Protein AF-A0ABD5RGD8-F1 (afdb_monomer_lite)

Foldseek 3Di:
DPPPDDLDDDDFDFDADPNDTDTDDDVVCVVVVSDDPPDDDQDDDDDDPDPDPDPDDDDDDDDDDDDDDDDDDDDDDDDDDDDDDDDDDDDDDPPPDPPDPCVQPPPDDAFDKDWFAQQDADPVRWGWTADDSGQIETEPPDDHGDTATWGWHADDRRYTYIYGDDD

Sequence (167 aa):
MQSSTPLCLFTGRVEKQNGEYVLTIPDQEIELGTLQRGDTYRIGVHPSESVPPATGDRQHEPTARRVEETDEDRQPSKPAQRGDTPQTGANAGRSHSPTESHSDQPPVTEGETLEVEIESMGEKGDGLARVGPGYVVFVSDTDVGQQPLVRITAVRENVAFAEVVHE

Radius of gyration: 27.85 Å; chains: 1; bounding box: 66×66×46 Å

Structure (mmCIF, N/CA/C/O backbone):
data_AF-A0ABD5RGD8-F1
#
_entry.id   AF-A0ABD5RGD8-F1
#
loop_
_atom_site.group_PDB
_atom_site.id
_atom_site.type_symbol
_atom_site.label_atom_id
_atom_site.label_alt_id
_atom_site.label_comp_id
_atom_site.label_asym_id
_atom_site.label_entity_id
_atom_site.label_seq_id
_atom_site.pdbx_PDB_ins_code
_atom_site.Cartn_x
_atom_site.Cartn_y
_atom_site.Cartn_z
_atom_site.occupancy
_atom_site.B_iso_or_equiv
_atom_site.auth_seq_id
_atom_site.auth_comp_id
_atom_site.auth_asym_id
_atom_site.auth_atom_id
_atom_site.pdbx_PDB_model_num
ATOM 1 N N . MET A 1 1 ? 20.139 -15.547 24.153 1.00 41.75 1 MET A N 1
ATOM 2 C CA . MET A 1 1 ? 20.795 -14.532 23.304 1.00 41.75 1 MET A CA 1
ATOM 3 C C . MET A 1 1 ? 20.152 -14.635 21.931 1.00 41.75 1 MET A C 1
ATOM 5 O O . MET A 1 1 ? 20.471 -15.559 21.202 1.00 41.75 1 MET A O 1
ATOM 9 N N . GLN A 1 2 ? 19.145 -13.807 21.648 1.00 43.00 2 GLN A N 1
ATOM 10 C CA . GLN A 1 2 ? 18.444 -13.810 20.360 1.00 43.00 2 GLN A CA 1
ATOM 11 C C . GLN A 1 2 ? 19.274 -12.967 19.392 1.00 43.00 2 GLN A C 1
ATOM 13 O O . GLN A 1 2 ? 19.180 -11.743 19.381 1.00 43.00 2 GLN A O 1
ATOM 18 N N . SER A 1 3 ? 20.166 -13.615 18.648 1.00 42.41 3 SER A N 1
ATOM 19 C CA . SER A 1 3 ? 20.842 -12.996 17.514 1.00 42.41 3 SER A CA 1
ATOM 20 C C . SER A 1 3 ? 19.823 -12.861 16.388 1.00 42.41 3 SER A C 1
ATOM 22 O O . SER A 1 3 ? 19.673 -13.776 15.580 1.00 42.41 3 SER A O 1
ATOM 24 N N . SER A 1 4 ? 19.088 -11.746 16.379 1.00 47.84 4 SER A N 1
ATOM 25 C CA . SER A 1 4 ? 18.296 -11.319 15.224 1.00 47.84 4 SER A CA 1
ATOM 26 C C . SER A 1 4 ? 19.269 -11.167 14.056 1.00 47.84 4 SER A C 1
ATOM 28 O O . SER A 1 4 ? 20.064 -10.229 14.004 1.00 47.84 4 SER A O 1
ATOM 30 N N . THR A 1 5 ? 19.341 -12.208 13.234 1.00 50.41 5 THR A N 1
ATOM 31 C CA . THR A 1 5 ? 20.299 -12.345 12.136 1.00 50.41 5 THR A CA 1
ATOM 32 C C . THR A 1 5 ? 19.688 -11.600 10.951 1.00 50.41 5 THR A C 1
ATOM 34 O O . THR A 1 5 ? 18.485 -11.747 10.735 1.00 50.41 5 THR A O 1
ATOM 37 N N . PRO A 1 6 ? 20.436 -10.736 10.247 1.00 46.88 6 PRO A N 1
ATOM 38 C CA . PRO A 1 6 ? 19.846 -9.823 9.278 1.00 46.88 6 PRO A CA 1
ATOM 39 C C . PRO A 1 6 ? 19.107 -10.601 8.185 1.00 46.88 6 PRO A C 1
ATOM 41 O O . PRO A 1 6 ? 19.684 -11.436 7.495 1.00 46.88 6 PRO A O 1
ATOM 44 N N . LEU A 1 7 ? 17.817 -10.302 8.053 1.00 61.19 7 LEU A N 1
ATOM 45 C CA . LEU A 1 7 ? 17.000 -10.620 6.892 1.00 61.19 7 LEU A CA 1
ATOM 46 C C . LEU A 1 7 ? 17.594 -9.817 5.723 1.00 61.19 7 LEU A C 1
ATOM 48 O O . LEU A 1 7 ? 17.387 -8.612 5.686 1.00 61.19 7 LEU A O 1
ATOM 52 N N . CYS A 1 8 ? 18.416 -10.442 4.875 1.00 61.12 8 CYS A N 1
ATOM 53 C CA . CYS A 1 8 ? 18.923 -9.942 3.585 1.00 61.12 8 CYS A CA 1
ATOM 54 C C . CYS A 1 8 ? 18.936 -8.408 3.447 1.00 61.12 8 CYS A C 1
ATOM 56 O O . CYS A 1 8 ? 18.004 -7.820 2.892 1.00 61.12 8 CYS A O 1
ATOM 58 N N . LEU A 1 9 ? 19.983 -7.746 3.940 1.00 72.38 9 LEU A N 1
ATOM 59 C CA . LEU A 1 9 ? 20.136 -6.300 3.784 1.00 72.38 9 LEU A CA 1
ATOM 60 C C . LEU A 1 9 ? 21.342 -6.011 2.896 1.00 72.38 9 LEU A C 1
ATOM 62 O O . LEU A 1 9 ? 22.481 -6.098 3.349 1.00 72.38 9 LEU A O 1
ATOM 66 N N . PHE A 1 10 ? 21.082 -5.601 1.656 1.00 78.06 10 PHE A N 1
ATOM 67 C CA . PHE A 1 10 ? 22.112 -5.110 0.747 1.00 78.06 10 PHE A CA 1
ATOM 68 C C . PHE A 1 10 ? 21.720 -3.740 0.180 1.00 78.06 10 PHE A C 1
ATOM 70 O O . PHE A 1 10 ? 20.542 -3.428 0.003 1.00 78.06 10 PHE A O 1
ATOM 77 N N . THR A 1 11 ? 22.727 -2.923 -0.125 1.00 78.88 11 THR A N 1
ATOM 78 C CA . THR A 1 11 ? 22.552 -1.629 -0.794 1.00 78.88 11 THR A CA 1
ATOM 79 C C . THR A 1 11 ? 23.047 -1.756 -2.226 1.00 78.88 11 THR A C 1
ATOM 81 O O . THR A 1 11 ? 24.210 -2.087 -2.452 1.00 78.88 11 THR A O 1
ATOM 84 N N . GLY A 1 12 ? 22.179 -1.472 -3.194 1.00 83.88 12 GLY A N 1
ATOM 85 C CA . GLY A 1 12 ? 22.500 -1.513 -4.618 1.00 83.88 12 GLY A CA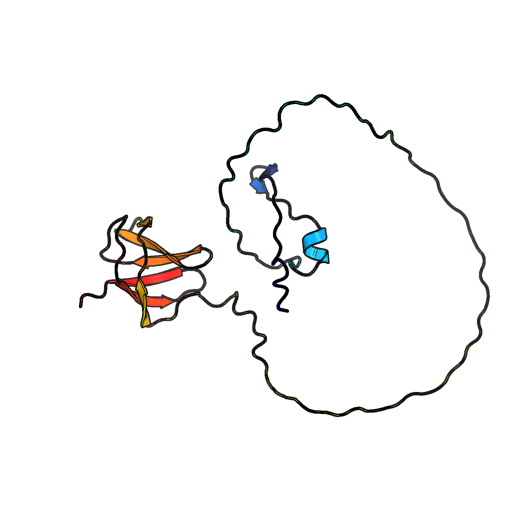 1
ATOM 86 C C . GLY A 1 12 ? 22.071 -0.239 -5.334 1.00 83.88 12 GLY A C 1
ATOM 87 O O . GLY A 1 12 ? 21.186 0.486 -4.879 1.00 83.88 12 GLY A O 1
ATOM 88 N N . ARG A 1 13 ? 22.705 0.041 -6.473 1.00 82.12 13 ARG A N 1
ATOM 89 C CA . ARG A 1 13 ? 22.272 1.110 -7.374 1.00 82.12 13 ARG A CA 1
ATOM 90 C C . ARG A 1 13 ? 21.259 0.547 -8.363 1.00 82.12 13 ARG A C 1
ATOM 92 O O . ARG A 1 13 ? 21.471 -0.528 -8.911 1.00 82.12 13 ARG A O 1
ATOM 99 N N . VAL A 1 14 ? 20.193 1.299 -8.620 1.00 87.69 14 VAL A N 1
ATOM 100 C CA . VAL A 1 14 ? 19.261 0.992 -9.709 1.00 87.69 14 VAL A CA 1
ATOM 101 C C . VAL A 1 14 ? 19.907 1.397 -11.036 1.00 87.69 14 VAL A C 1
ATOM 103 O O . VAL A 1 14 ? 20.287 2.558 -11.219 1.00 87.69 14 VAL A O 1
ATOM 106 N N . GLU A 1 15 ? 20.041 0.448 -11.956 1.00 87.56 15 GLU A N 1
ATOM 107 C CA . GLU A 1 15 ? 20.655 0.641 -13.273 1.00 87.56 15 GLU A CA 1
ATOM 108 C C . GLU A 1 15 ? 19.614 0.534 -14.387 1.00 87.56 15 GLU A C 1
ATOM 110 O O . GLU A 1 15 ? 18.587 -0.109 -14.213 1.00 87.56 15 GLU A O 1
ATOM 115 N N . LYS A 1 16 ? 19.861 1.156 -15.547 1.00 89.69 16 LYS A N 1
ATOM 116 C CA . LYS A 1 16 ? 18.987 1.023 -16.720 1.00 89.69 16 LYS A CA 1
ATOM 117 C C . LYS A 1 16 ? 19.611 0.067 -17.731 1.00 89.69 16 LYS A C 1
ATOM 119 O O . LYS A 1 16 ? 20.674 0.367 -18.271 1.00 89.69 16 LYS A O 1
ATOM 124 N N . GLN A 1 17 ? 18.935 -1.035 -18.031 1.00 90.94 17 GLN A N 1
ATOM 125 C CA . GLN A 1 17 ? 19.353 -2.028 -19.019 1.00 90.94 17 GLN A CA 1
ATOM 126 C C . GLN A 1 17 ? 18.186 -2.313 -19.968 1.00 90.94 17 GLN A C 1
ATOM 128 O O . GLN A 1 17 ? 17.062 -2.516 -19.529 1.00 90.94 17 GLN A O 1
ATOM 133 N N . ASN A 1 18 ? 18.424 -2.281 -21.283 1.00 87.25 18 ASN A N 1
ATOM 134 C CA . ASN A 1 18 ? 17.405 -2.565 -22.312 1.00 87.25 18 ASN A CA 1
ATOM 135 C C . ASN A 1 18 ? 16.095 -1.756 -22.195 1.00 87.25 18 ASN A C 1
ATOM 137 O O . ASN A 1 18 ? 15.044 -2.195 -22.644 1.00 87.25 18 ASN A O 1
ATOM 141 N N . GLY A 1 19 ? 16.156 -0.552 -21.619 1.00 88.69 19 GLY A N 1
ATOM 142 C CA . GLY A 1 19 ? 14.974 0.288 -21.403 1.00 88.69 19 GLY A CA 1
ATOM 143 C C . GLY A 1 19 ? 14.286 0.082 -20.053 1.00 88.69 19 GLY A C 1
ATOM 144 O O . GLY A 1 19 ? 13.488 0.937 -19.675 1.00 88.69 19 GLY A O 1
ATOM 145 N N . GLU A 1 20 ? 14.658 -0.950 -19.301 1.00 86.12 20 GLU A N 1
ATOM 146 C CA . GLU A 1 20 ? 14.114 -1.280 -17.984 1.00 86.12 20 GLU A CA 1
ATOM 147 C C . GLU A 1 20 ? 15.084 -0.898 -16.865 1.00 86.12 20 GLU A C 1
ATOM 149 O O . GLU A 1 20 ? 16.293 -0.788 -17.077 1.00 86.12 20 GLU A O 1
ATOM 154 N N . TYR A 1 21 ? 14.545 -0.664 -15.669 1.00 84.75 21 TYR A N 1
ATOM 155 C CA . TYR A 1 21 ? 15.340 -0.408 -14.473 1.00 84.75 21 TYR A CA 1
ATOM 156 C C . TYR A 1 21 ? 15.529 -1.707 -13.691 1.00 84.75 21 TYR A C 1
ATOM 158 O O . TYR A 1 21 ? 14.557 -2.389 -13.379 1.00 84.75 21 TYR A O 1
ATOM 166 N N . VAL A 1 22 ? 16.777 -2.034 -13.370 1.00 89.44 22 VAL A N 1
ATOM 167 C CA . VAL A 1 22 ? 17.187 -3.297 -12.756 1.00 89.44 22 VAL A CA 1
ATOM 168 C C . VAL A 1 22 ? 17.949 -3.009 -11.465 1.00 89.44 22 VAL A C 1
ATOM 170 O O . VAL A 1 22 ? 18.825 -2.142 -11.426 1.00 89.44 22 VAL A O 1
ATOM 173 N N . LEU A 1 23 ? 17.613 -3.748 -10.406 1.00 87.69 23 LEU A N 1
ATOM 174 C CA . LEU A 1 23 ? 18.373 -3.807 -9.160 1.00 87.69 23 LEU A CA 1
ATOM 175 C C . LEU A 1 23 ? 19.040 -5.183 -9.069 1.00 87.69 23 LEU A C 1
ATOM 177 O O . LEU A 1 23 ? 18.357 -6.198 -8.951 1.00 87.69 23 LEU A O 1
ATOM 181 N N . THR A 1 24 ? 20.368 -5.216 -9.136 1.00 87.81 24 THR A N 1
ATOM 182 C CA . THR A 1 24 ? 21.124 -6.472 -9.097 1.00 87.81 24 THR A CA 1
ATOM 183 C C . THR A 1 24 ? 21.285 -6.956 -7.662 1.00 87.81 24 THR A C 1
ATOM 185 O O . THR A 1 24 ? 21.849 -6.250 -6.825 1.00 87.81 24 THR A O 1
ATOM 188 N N . ILE A 1 25 ? 20.824 -8.177 -7.399 1.00 87.12 25 ILE A N 1
ATOM 189 C CA . ILE A 1 25 ? 21.019 -8.867 -6.123 1.00 87.12 25 ILE A CA 1
ATOM 190 C C . ILE A 1 25 ? 22.366 -9.610 -6.168 1.00 87.12 25 ILE A C 1
ATOM 192 O O . ILE A 1 25 ? 22.567 -10.402 -7.092 1.00 87.12 25 ILE A O 1
ATOM 196 N N . PRO A 1 26 ? 23.294 -9.393 -5.217 1.00 83.94 26 PRO A N 1
ATOM 197 C CA . PRO A 1 26 ? 24.529 -10.173 -5.139 1.00 83.94 26 PRO A CA 1
ATOM 198 C C . PRO A 1 26 ? 24.249 -11.667 -4.922 1.00 83.94 26 PRO A C 1
ATOM 200 O O . PRO A 1 26 ? 23.415 -12.019 -4.089 1.00 83.94 26 PRO A O 1
ATOM 203 N N . ASP A 1 27 ? 24.997 -12.551 -5.597 1.00 83.56 27 ASP A N 1
ATOM 204 C CA . ASP A 1 27 ? 24.851 -14.013 -5.442 1.00 83.56 27 ASP A CA 1
ATOM 205 C C . ASP A 1 27 ? 25.014 -14.470 -3.980 1.00 83.56 27 ASP A C 1
ATOM 207 O O . ASP A 1 27 ? 24.369 -15.425 -3.551 1.00 83.56 27 ASP A O 1
ATOM 211 N N . GLN A 1 28 ? 25.807 -13.741 -3.185 1.00 78.56 28 GLN A N 1
ATOM 212 C CA . GLN A 1 28 ? 26.008 -14.020 -1.764 1.00 78.56 28 GLN A CA 1
ATOM 213 C C . GLN A 1 28 ? 24.690 -14.026 -0.963 1.00 78.56 28 GLN A C 1
ATOM 215 O O . GLN A 1 28 ? 24.550 -14.831 -0.046 1.00 78.56 28 GLN A O 1
ATOM 220 N N . GLU A 1 29 ? 23.699 -13.199 -1.315 1.00 81.69 29 GLU A N 1
ATOM 221 C CA . GLU A 1 29 ? 22.401 -13.179 -0.615 1.00 81.69 29 GLU A CA 1
ATOM 222 C C . GLU A 1 29 ? 21.559 -14.435 -0.900 1.00 81.69 29 GLU A C 1
ATOM 224 O O . GLU A 1 29 ? 20.751 -14.857 -0.068 1.00 81.69 29 GLU A O 1
ATOM 229 N N . ILE A 1 30 ? 21.780 -15.063 -2.060 1.00 79.44 30 ILE A N 1
ATOM 230 C CA . ILE A 1 30 ? 21.149 -16.328 -2.454 1.00 79.44 30 ILE A CA 1
ATOM 231 C C . ILE A 1 30 ? 21.830 -17.496 -1.733 1.00 79.44 30 ILE A C 1
ATOM 233 O O . ILE A 1 30 ? 21.163 -18.378 -1.196 1.00 79.44 30 ILE A O 1
ATOM 237 N N . GLU A 1 31 ? 23.164 -17.499 -1.685 1.00 75.75 31 GLU A N 1
ATOM 238 C CA . GLU A 1 31 ? 23.951 -18.550 -1.022 1.00 75.75 31 GLU A CA 1
ATOM 239 C C . GLU A 1 31 ? 23.723 -18.597 0.493 1.00 75.75 31 GLU A C 1
ATOM 241 O O . GLU A 1 31 ? 23.731 -19.675 1.089 1.00 75.75 31 GLU A O 1
ATOM 246 N N . LEU A 1 32 ? 23.467 -17.441 1.113 1.00 72.44 32 LEU A N 1
ATOM 247 C CA . LEU A 1 32 ? 23.099 -17.337 2.527 1.00 72.44 32 LEU A CA 1
ATOM 248 C C . LEU A 1 32 ? 21.676 -17.853 2.820 1.00 72.44 32 LEU A C 1
ATOM 250 O O . LEU A 1 32 ? 21.298 -17.969 3.985 1.00 72.44 32 LEU A O 1
ATOM 254 N N . GLY A 1 33 ? 20.909 -18.215 1.784 1.00 65.25 33 GLY A N 1
ATOM 255 C CA . GLY A 1 33 ? 19.588 -18.840 1.894 1.00 65.25 33 GLY A CA 1
ATOM 256 C C . GLY A 1 33 ? 18.453 -17.867 2.207 1.00 65.25 33 GLY A C 1
ATOM 257 O O . GLY A 1 33 ? 17.326 -18.298 2.445 1.00 65.25 33 GLY A O 1
ATOM 258 N N . THR A 1 34 ? 18.736 -16.567 2.212 1.00 66.12 34 THR A N 1
ATOM 259 C CA . THR A 1 34 ? 17.765 -15.514 2.522 1.00 66.12 34 THR A CA 1
ATOM 260 C C . THR A 1 34 ? 16.895 -15.144 1.322 1.00 66.12 34 THR A C 1
ATOM 262 O O . THR A 1 34 ? 15.779 -14.660 1.497 1.00 66.12 34 THR A O 1
ATOM 265 N N . LEU A 1 35 ? 17.400 -15.394 0.112 1.00 78.38 35 LEU A N 1
ATOM 266 C CA . LEU A 1 35 ? 16.699 -15.237 -1.157 1.00 78.38 35 LEU A CA 1
ATOM 267 C C . LEU A 1 35 ? 16.805 -16.537 -1.973 1.00 78.38 35 LEU A C 1
ATOM 269 O O . LEU A 1 35 ? 17.815 -17.237 -1.929 1.00 78.38 35 LEU A O 1
ATOM 273 N N . GLN A 1 36 ? 15.776 -16.852 -2.751 1.00 77.31 36 GLN A N 1
ATOM 274 C CA . GLN A 1 36 ? 15.670 -18.041 -3.591 1.00 77.31 36 GLN A CA 1
ATOM 275 C C . GLN A 1 36 ? 15.401 -17.626 -5.038 1.00 77.31 36 GLN A C 1
ATOM 277 O O . GLN A 1 36 ? 14.629 -16.712 -5.328 1.00 77.31 36 GLN A O 1
ATOM 282 N N . ARG A 1 37 ? 16.069 -18.292 -5.984 1.00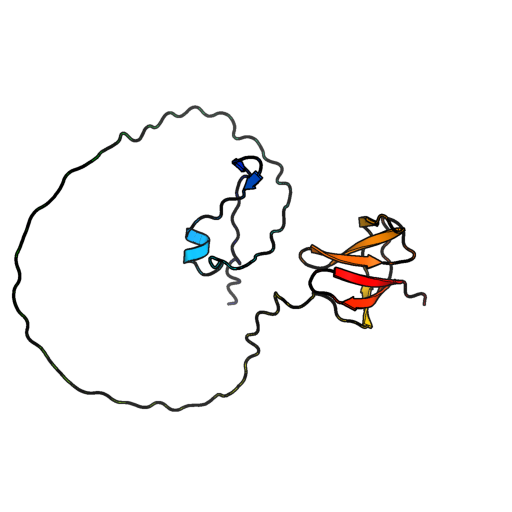 77.38 37 ARG A N 1
ATOM 283 C CA . ARG A 1 37 ? 15.873 -18.020 -7.413 1.00 77.38 37 ARG A CA 1
ATOM 284 C C . ARG A 1 37 ? 14.473 -18.461 -7.838 1.00 77.38 37 ARG A C 1
ATOM 286 O O . ARG A 1 37 ? 14.136 -19.628 -7.687 1.00 77.38 37 ARG A O 1
ATOM 293 N N . GLY A 1 38 ? 13.724 -17.550 -8.456 1.00 78.50 38 GLY A N 1
ATOM 294 C CA . GLY A 1 38 ? 12.374 -17.812 -8.968 1.00 78.50 38 GLY A CA 1
ATOM 295 C C . GLY A 1 38 ? 11.250 -17.396 -8.019 1.00 78.50 38 GLY A C 1
ATOM 296 O O . GLY A 1 38 ? 10.112 -17.288 -8.469 1.00 78.50 38 GLY A O 1
ATOM 297 N N . ASP A 1 39 ? 11.570 -17.089 -6.763 1.00 81.31 39 ASP A N 1
ATOM 298 C CA . ASP A 1 39 ? 10.605 -16.572 -5.800 1.00 81.31 39 ASP A CA 1
ATOM 299 C C . ASP A 1 39 ? 10.373 -15.069 -5.999 1.00 81.31 39 ASP A C 1
ATOM 301 O O . ASP A 1 39 ? 11.230 -14.328 -6.492 1.00 81.31 39 ASP A O 1
ATOM 305 N N . THR A 1 40 ? 9.183 -14.612 -5.610 1.00 79.31 40 THR A N 1
ATOM 306 C CA . THR A 1 40 ? 8.811 -13.195 -5.659 1.00 79.31 40 THR A CA 1
ATOM 307 C C . THR A 1 40 ? 9.082 -12.544 -4.308 1.00 79.31 40 THR A C 1
ATOM 309 O O . THR A 1 40 ? 8.582 -12.999 -3.284 1.00 79.31 40 THR A O 1
ATOM 312 N N . TYR A 1 41 ? 9.831 -11.442 -4.310 1.00 77.75 41 TYR A N 1
ATOM 313 C CA . TYR A 1 41 ? 10.181 -10.691 -3.102 1.00 77.75 41 TYR A CA 1
ATOM 314 C C . TYR A 1 41 ? 9.615 -9.270 -3.149 1.00 77.75 41 TYR A C 1
ATOM 316 O O . TYR A 1 41 ? 9.632 -8.616 -4.193 1.00 77.75 41 TYR A O 1
ATOM 324 N N . ARG A 1 42 ? 9.143 -8.768 -2.000 1.00 70.81 42 ARG A N 1
ATOM 325 C CA . ARG A 1 42 ? 8.771 -7.354 -1.818 1.00 70.81 42 ARG A CA 1
ATOM 326 C C . ARG A 1 42 ? 10.015 -6.541 -1.464 1.00 70.81 42 ARG A C 1
ATOM 328 O O . ARG A 1 42 ? 10.781 -6.937 -0.590 1.00 70.81 42 ARG A O 1
ATOM 335 N N . ILE A 1 43 ? 10.198 -5.397 -2.121 1.00 77.69 43 ILE A N 1
ATOM 336 C CA . ILE A 1 43 ? 11.360 -4.517 -1.935 1.00 77.69 43 ILE A CA 1
ATOM 337 C C . ILE A 1 43 ? 10.871 -3.151 -1.450 1.00 77.69 43 ILE A C 1
ATOM 339 O O . ILE A 1 43 ? 10.058 -2.510 -2.114 1.00 77.69 43 ILE A O 1
ATOM 343 N N . GLY A 1 44 ? 11.381 -2.697 -0.304 1.00 75.12 44 GLY A N 1
ATOM 344 C CA . GLY A 1 44 ? 11.205 -1.321 0.162 1.00 75.12 44 GLY A CA 1
ATOM 345 C C . GLY A 1 44 ? 12.258 -0.407 -0.462 1.00 75.12 44 GLY A C 1
ATOM 346 O O . GLY A 1 44 ? 13.450 -0.696 -0.378 1.00 75.12 44 GLY A O 1
ATOM 347 N N . VAL A 1 45 ? 11.837 0.696 -1.085 1.00 77.00 45 VAL A N 1
ATOM 348 C CA . VAL A 1 45 ? 12.754 1.695 -1.654 1.00 77.00 45 VAL A CA 1
ATOM 349 C C . VAL A 1 45 ? 12.737 2.935 -0.775 1.00 77.00 45 VAL A C 1
ATOM 351 O O . VAL A 1 45 ? 11.742 3.655 -0.722 1.00 77.00 45 VAL A O 1
ATOM 354 N N . HIS A 1 46 ? 13.860 3.198 -0.114 1.00 67.75 46 HIS A N 1
ATOM 355 C CA . HIS A 1 46 ? 14.079 4.431 0.631 1.00 67.75 46 HIS A CA 1
ATOM 356 C C . HIS A 1 46 ? 15.106 5.287 -0.117 1.00 67.75 46 HIS A C 1
ATOM 358 O O . HIS A 1 46 ? 16.170 4.771 -0.472 1.00 67.75 46 HIS A O 1
ATOM 364 N N . PRO A 1 47 ? 14.831 6.577 -0.375 1.00 69.06 47 PRO A N 1
ATOM 365 C CA . PRO A 1 47 ? 15.835 7.463 -0.937 1.00 69.06 47 PRO A CA 1
ATOM 366 C C . PRO A 1 47 ? 16.971 7.618 0.077 1.00 69.06 47 PRO A C 1
ATOM 368 O O . PRO A 1 47 ? 16.776 8.156 1.163 1.00 69.06 47 PRO A O 1
ATOM 371 N N . SER A 1 48 ? 18.164 7.13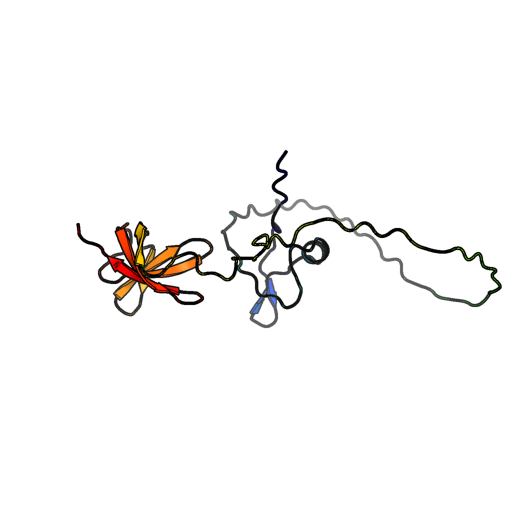8 -0.268 1.00 58.47 48 SER A N 1
ATOM 372 C CA . SER A 1 48 ? 19.369 7.508 0.463 1.00 58.47 48 SER A CA 1
ATOM 373 C C . SER A 1 48 ? 19.868 8.840 -0.089 1.00 58.47 48 SER A C 1
ATOM 375 O O . SER A 1 48 ? 20.042 8.996 -1.302 1.00 58.47 48 SER A O 1
ATOM 377 N N . GLU A 1 49 ? 20.103 9.816 0.790 1.00 60.66 49 GLU A N 1
ATOM 378 C CA . GLU A 1 49 ? 20.866 11.013 0.440 1.00 60.66 49 GLU A CA 1
ATOM 379 C C . GLU A 1 49 ? 22.279 10.562 0.054 1.00 60.66 49 GLU A C 1
ATOM 381 O O . GLU A 1 49 ? 23.161 10.348 0.886 1.00 60.66 49 GLU A O 1
ATOM 386 N N . SER A 1 50 ? 22.468 10.301 -1.235 1.00 47.75 50 SER A N 1
ATOM 387 C CA . SER A 1 50 ? 23.731 9.824 -1.770 1.00 47.75 50 SER A CA 1
ATOM 388 C C . SER A 1 50 ? 24.708 10.992 -1.783 1.00 47.75 50 SER A C 1
ATOM 390 O O . SER A 1 50 ? 24.665 11.833 -2.680 1.00 47.75 50 SER A O 1
ATOM 392 N N . VAL A 1 51 ? 25.599 11.048 -0.791 1.00 56.88 51 VAL A N 1
ATOM 393 C CA . VAL A 1 51 ? 26.789 11.899 -0.866 1.00 56.88 51 VAL A CA 1
ATOM 394 C C . VAL A 1 51 ? 27.654 11.336 -1.996 1.00 56.88 51 VAL A C 1
ATOM 396 O O . VAL A 1 51 ? 28.081 10.181 -1.905 1.00 56.88 51 VAL A O 1
ATOM 399 N N . PRO A 1 52 ? 27.896 12.086 -3.087 1.00 54.25 52 PRO A N 1
ATOM 400 C CA . PRO A 1 52 ? 28.760 11.601 -4.148 1.00 54.25 52 PRO A CA 1
ATOM 401 C C . PRO A 1 52 ? 30.152 11.336 -3.560 1.00 54.25 52 PRO A C 1
ATOM 403 O O . PRO A 1 52 ? 30.650 12.164 -2.787 1.00 54.25 52 PRO A O 1
ATOM 406 N N . PRO A 1 53 ? 30.798 10.204 -3.889 1.00 53.25 53 PRO A N 1
ATOM 407 C CA . PRO A 1 53 ? 32.161 9.969 -3.448 1.00 53.25 53 PRO A CA 1
ATOM 408 C C . PRO A 1 53 ? 33.035 11.110 -3.972 1.00 53.25 53 PRO A C 1
ATOM 410 O O . PRO A 1 53 ? 33.057 11.385 -5.173 1.00 53.25 53 PRO A O 1
ATOM 413 N N . ALA A 1 54 ? 33.723 11.799 -3.058 1.00 48.47 54 ALA A N 1
ATOM 414 C CA . ALA A 1 54 ? 34.720 12.791 -3.421 1.00 48.47 54 ALA A CA 1
ATOM 415 C C . ALA A 1 54 ? 35.726 12.125 -4.364 1.00 48.47 54 ALA A C 1
ATOM 417 O O . ALA A 1 54 ? 36.276 11.069 -4.047 1.00 48.47 54 ALA A O 1
ATOM 418 N N . THR A 1 55 ? 35.910 12.726 -5.536 1.00 48.28 55 THR A N 1
ATOM 419 C CA . THR A 1 55 ? 36.775 12.254 -6.613 1.00 48.28 55 THR A CA 1
ATOM 420 C C . THR A 1 55 ? 38.215 12.153 -6.105 1.00 48.28 55 THR A C 1
ATOM 422 O O . THR A 1 55 ? 38.973 13.119 -6.123 1.00 48.28 55 THR A O 1
ATOM 425 N N . GLY A 1 56 ? 38.569 10.986 -5.576 1.00 46.84 56 GLY A N 1
ATOM 426 C CA . GLY A 1 56 ? 39.904 10.635 -5.118 1.00 46.84 56 GLY A CA 1
ATOM 427 C C . GLY A 1 56 ? 40.555 9.732 -6.148 1.00 46.84 56 GLY A C 1
ATOM 428 O O . GLY A 1 56 ? 40.334 8.525 -6.147 1.00 46.84 56 GLY A O 1
ATOM 429 N N . ASP A 1 57 ? 41.333 10.346 -7.030 1.00 47.62 57 ASP A N 1
ATOM 430 C CA . ASP A 1 57 ? 42.223 9.705 -7.991 1.00 47.62 57 ASP A CA 1
ATOM 431 C C . ASP A 1 57 ? 43.104 8.649 -7.299 1.00 47.62 57 ASP A C 1
ATOM 433 O O . ASP A 1 57 ? 43.978 8.999 -6.504 1.00 47.62 57 ASP A O 1
ATOM 437 N N . ARG A 1 58 ? 42.855 7.357 -7.558 1.00 42.75 58 ARG A N 1
ATOM 438 C CA . ARG A 1 58 ? 43.839 6.279 -7.376 1.00 42.75 58 ARG A CA 1
ATOM 439 C C . ARG A 1 58 ? 43.645 5.207 -8.438 1.00 42.75 58 ARG A C 1
ATOM 441 O O . ARG A 1 58 ? 42.822 4.305 -8.312 1.00 42.75 58 ARG A O 1
ATOM 448 N N . GLN A 1 59 ? 44.464 5.326 -9.474 1.00 46.66 59 GLN A N 1
ATOM 449 C CA . GLN A 1 59 ? 44.855 4.240 -10.360 1.00 46.66 59 GLN A CA 1
ATOM 450 C C . GLN A 1 59 ? 45.319 3.041 -9.523 1.00 46.66 59 GLN A C 1
ATOM 452 O O . GLN A 1 59 ? 46.298 3.167 -8.801 1.00 46.66 59 GLN A O 1
ATOM 457 N N . HIS A 1 60 ? 44.658 1.891 -9.628 1.00 36.31 60 HIS A N 1
ATOM 458 C CA . HIS A 1 60 ? 45.291 0.597 -9.373 1.00 36.31 60 HIS A CA 1
ATOM 459 C C . HIS A 1 60 ? 44.649 -0.450 -10.281 1.00 36.31 60 HIS A C 1
ATOM 461 O O . HIS A 1 60 ? 43.603 -1.026 -9.999 1.00 36.31 60 HIS A O 1
ATOM 467 N N . GLU A 1 61 ? 45.312 -0.636 -11.413 1.00 43.03 61 GLU A N 1
ATOM 468 C CA . GLU A 1 61 ? 45.174 -1.746 -12.340 1.00 43.03 61 GLU A CA 1
ATOM 469 C C . GLU A 1 61 ? 45.679 -3.039 -11.665 1.00 43.03 61 GLU A C 1
ATOM 471 O O . GLU A 1 61 ? 46.826 -3.071 -11.210 1.00 43.03 61 GLU A O 1
ATOM 476 N N . PRO A 1 62 ? 44.901 -4.134 -11.606 1.00 37.97 62 PRO A N 1
ATOM 477 C CA . PRO A 1 62 ? 45.461 -5.466 -11.517 1.00 37.97 62 PRO A CA 1
ATOM 478 C C . PRO A 1 62 ? 45.460 -6.063 -12.923 1.00 37.97 62 PRO A C 1
ATOM 480 O O . PRO A 1 62 ? 44.437 -6.468 -13.472 1.00 37.97 62 PRO A O 1
ATOM 483 N N . THR A 1 63 ? 46.658 -6.070 -13.496 1.00 36.97 63 THR A N 1
ATOM 484 C CA . THR A 1 63 ? 47.021 -6.737 -14.742 1.00 36.97 63 THR A CA 1
ATOM 485 C C . THR A 1 63 ? 46.548 -8.198 -14.758 1.00 36.97 63 THR A C 1
ATOM 487 O O . THR A 1 63 ? 46.681 -8.948 -13.788 1.00 36.97 63 THR A O 1
ATOM 490 N N . ALA A 1 64 ? 46.028 -8.590 -15.916 1.00 45.12 64 ALA A N 1
ATOM 491 C CA . ALA A 1 64 ? 45.627 -9.937 -16.274 1.00 45.12 64 ALA A CA 1
ATOM 492 C C . ALA A 1 64 ? 46.758 -10.970 -16.112 1.00 45.12 64 ALA A C 1
ATOM 494 O O . ALA A 1 64 ? 47.906 -10.724 -16.485 1.00 45.12 64 ALA A O 1
ATOM 495 N N . ARG A 1 65 ? 46.406 -12.189 -15.691 1.00 36.53 65 ARG A N 1
ATOM 496 C CA . ARG A 1 65 ? 47.130 -13.404 -16.092 1.00 36.53 65 ARG A CA 1
ATOM 497 C C . ARG A 1 65 ? 46.131 -14.468 -16.525 1.00 36.53 65 ARG A C 1
ATOM 499 O O . ARG A 1 65 ? 45.211 -14.808 -15.789 1.00 36.53 65 ARG A O 1
ATOM 506 N N . ARG A 1 66 ? 46.318 -14.941 -17.754 1.00 40.41 66 ARG A N 1
ATOM 507 C CA . ARG A 1 66 ? 45.483 -15.897 -18.480 1.00 40.41 66 ARG A CA 1
ATOM 508 C C . ARG A 1 66 ? 46.352 -17.103 -18.890 1.00 40.41 66 ARG A C 1
ATOM 510 O O . ARG A 1 66 ? 47.437 -16.848 -19.399 1.00 40.41 66 ARG A O 1
ATOM 517 N N . VAL A 1 67 ? 45.780 -18.314 -18.725 1.00 42.72 67 VAL A N 1
ATOM 518 C CA . VAL A 1 67 ? 45.982 -19.642 -19.402 1.00 42.72 67 VAL A CA 1
ATOM 519 C C . VAL A 1 67 ? 47.372 -20.327 -19.292 1.00 42.72 67 VAL A C 1
ATOM 521 O O . VAL A 1 67 ? 48.348 -19.633 -19.056 1.00 42.72 67 VAL A O 1
ATOM 524 N N . GLU A 1 68 ? 47.579 -21.662 -19.313 1.00 37.75 68 GLU A N 1
ATOM 525 C CA . GLU A 1 68 ? 47.039 -22.841 -20.064 1.00 37.75 68 GLU A CA 1
ATOM 526 C C . GLU A 1 68 ? 47.240 -24.155 -19.222 1.00 37.75 68 GLU A C 1
ATOM 528 O O . GLU A 1 68 ? 48.136 -24.184 -18.383 1.00 37.75 68 GLU A O 1
ATOM 533 N N . GLU A 1 69 ? 46.313 -25.134 -19.160 1.00 39.19 69 GLU A N 1
ATOM 534 C CA . GLU A 1 69 ? 46.105 -26.352 -20.013 1.00 39.19 69 GLU A CA 1
ATOM 535 C C . GLU A 1 69 ? 47.035 -27.572 -19.684 1.00 39.19 69 GLU A C 1
ATOM 537 O O . GLU A 1 69 ? 48.246 -27.476 -19.826 1.00 39.19 69 GLU A O 1
ATOM 542 N N . THR A 1 70 ? 46.511 -28.614 -18.997 1.00 35.00 70 THR A N 1
ATOM 543 C CA . THR A 1 70 ? 46.297 -30.046 -19.411 1.00 35.00 70 THR A CA 1
ATOM 544 C C . THR A 1 70 ? 47.496 -31.008 -19.250 1.00 35.00 70 THR A C 1
ATOM 546 O O . THR A 1 70 ? 48.581 -30.696 -19.716 1.00 35.00 70 THR A O 1
ATOM 549 N N . ASP A 1 71 ? 47.308 -32.165 -18.575 1.00 40.75 71 ASP A N 1
ATOM 550 C CA . ASP A 1 71 ? 47.403 -33.530 -19.166 1.00 40.75 71 ASP A CA 1
ATOM 551 C C . ASP A 1 71 ? 47.353 -34.691 -18.130 1.00 40.75 71 ASP A C 1
ATOM 553 O O . ASP A 1 71 ? 47.989 -34.651 -17.079 1.00 40.75 71 ASP A O 1
ATOM 557 N N . GLU A 1 72 ? 46.535 -35.691 -18.476 1.00 37.03 72 GLU A N 1
ATOM 558 C CA . GLU A 1 72 ? 46.581 -37.153 -18.256 1.00 37.03 72 GLU A CA 1
ATOM 559 C C . GLU A 1 72 ? 47.117 -37.852 -16.973 1.00 37.03 72 GLU A C 1
ATOM 561 O O . GLU A 1 72 ? 48.269 -37.773 -16.561 1.00 37.03 72 GLU A O 1
ATOM 566 N N . ASP A 1 73 ? 46.225 -38.721 -16.471 1.00 39.47 73 ASP A N 1
ATOM 567 C CA . ASP A 1 73 ? 46.441 -40.152 -16.184 1.00 39.47 73 ASP A CA 1
ATOM 568 C C . ASP A 1 73 ? 47.364 -40.584 -15.022 1.00 39.47 73 ASP A C 1
ATOM 570 O O . ASP A 1 73 ? 48.582 -40.714 -15.150 1.00 39.47 73 ASP A O 1
ATOM 574 N N . ARG A 1 74 ? 46.736 -40.959 -13.889 1.00 40.78 74 ARG A N 1
ATOM 575 C CA . ARG A 1 74 ? 47.026 -42.239 -13.204 1.00 40.78 74 ARG A CA 1
ATOM 576 C C . ARG A 1 74 ? 46.059 -42.559 -12.056 1.00 40.78 74 ARG A C 1
ATOM 578 O O . AR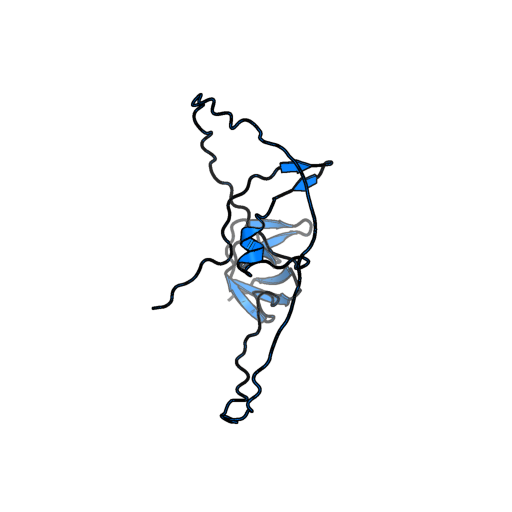G A 1 74 ? 46.168 -42.047 -10.945 1.00 40.78 74 ARG A O 1
ATOM 585 N N . GLN A 1 75 ? 45.165 -43.514 -12.301 1.00 46.19 75 GLN A N 1
ATOM 586 C CA . GLN A 1 75 ? 44.700 -44.473 -11.283 1.00 46.19 75 GLN A CA 1
ATOM 587 C C . GLN A 1 75 ? 45.861 -45.445 -10.935 1.00 46.19 75 GLN A C 1
ATOM 589 O O . GLN A 1 75 ? 46.728 -45.613 -11.797 1.00 46.19 75 GLN A O 1
ATOM 594 N N . PRO A 1 76 ? 45.930 -46.116 -9.747 1.00 46.19 76 PRO A N 1
ATOM 595 C CA . PRO A 1 76 ? 44.862 -47.026 -9.294 1.00 46.19 76 PRO A CA 1
ATOM 596 C C . PRO A 1 76 ? 44.666 -47.312 -7.771 1.00 46.19 76 PRO A C 1
ATOM 598 O O . PRO A 1 76 ? 45.507 -47.057 -6.918 1.00 46.19 76 PRO A O 1
ATOM 601 N N . SER A 1 77 ? 43.526 -47.980 -7.509 1.00 36.91 77 SER A N 1
ATOM 602 C CA . SER A 1 77 ? 43.232 -49.062 -6.528 1.00 36.91 77 SER A CA 1
ATOM 603 C C . SER A 1 77 ? 43.132 -48.838 -4.993 1.00 36.91 77 SER A C 1
ATOM 605 O O . SER A 1 77 ? 44.118 -48.819 -4.270 1.00 36.91 77 SER A O 1
ATOM 607 N N . LYS A 1 78 ? 41.862 -48.839 -4.531 1.00 38.94 78 LYS A N 1
ATOM 608 C CA . LYS A 1 78 ? 41.176 -49.497 -3.369 1.00 38.94 78 LYS A CA 1
ATOM 609 C C . LYS A 1 78 ? 41.956 -50.551 -2.523 1.00 38.94 78 LYS A C 1
ATOM 611 O O . LYS A 1 78 ? 42.768 -51.261 -3.106 1.00 38.94 78 LYS A O 1
ATOM 616 N N . PRO A 1 79 ? 41.625 -50.789 -1.215 1.00 44.25 79 PRO A N 1
ATOM 617 C CA . PRO A 1 79 ? 40.365 -51.467 -0.834 1.00 44.25 79 PRO A CA 1
ATOM 618 C C . PRO A 1 79 ? 39.656 -51.052 0.479 1.00 44.25 79 PRO A C 1
ATOM 620 O O . PRO A 1 79 ? 40.077 -50.183 1.229 1.00 44.25 79 PRO A O 1
ATOM 623 N N . ALA A 1 80 ? 38.490 -51.684 0.653 1.00 40.47 80 ALA A N 1
ATOM 624 C CA . ALA A 1 80 ? 37.359 -51.404 1.532 1.00 40.47 80 ALA A CA 1
ATOM 625 C C . ALA A 1 80 ? 37.535 -51.757 3.020 1.00 40.47 80 ALA A C 1
ATOM 627 O O . ALA A 1 80 ? 38.244 -52.705 3.345 1.00 40.47 80 ALA A O 1
ATOM 628 N N . GLN A 1 81 ? 36.721 -51.129 3.882 1.00 46.22 81 GLN A N 1
ATOM 629 C CA . GLN A 1 81 ? 36.184 -51.766 5.092 1.00 46.22 81 GLN A CA 1
ATOM 630 C C . GLN A 1 81 ? 34.688 -51.453 5.255 1.00 46.22 81 GLN A C 1
ATOM 632 O O . GLN A 1 81 ? 34.255 -50.309 5.143 1.00 46.22 81 GLN A O 1
ATOM 637 N N . ARG A 1 82 ? 33.912 -52.525 5.456 1.00 44.16 82 ARG A N 1
ATOM 638 C CA . ARG A 1 82 ? 32.492 -52.549 5.835 1.00 44.16 82 ARG A CA 1
ATOM 639 C C . ARG A 1 82 ? 32.376 -52.646 7.359 1.00 44.16 82 ARG A C 1
ATOM 641 O O . ARG A 1 82 ? 33.220 -53.284 7.978 1.00 44.16 82 ARG A O 1
ATOM 648 N N . GLY A 1 83 ? 31.270 -52.140 7.896 1.00 32.12 83 GLY A N 1
ATOM 649 C CA . GLY A 1 83 ? 30.727 -52.447 9.226 1.00 32.12 83 GLY A CA 1
ATOM 650 C C . GLY A 1 83 ? 29.633 -51.429 9.563 1.00 32.12 83 GLY A C 1
ATOM 651 O O . GLY A 1 83 ? 29.950 -50.283 9.840 1.00 32.12 83 GLY A O 1
ATOM 652 N N . ASP A 1 84 ? 28.393 -51.682 9.145 1.00 39.22 84 ASP A N 1
ATOM 653 C CA . ASP A 1 84 ? 27.267 -52.150 9.982 1.00 39.22 84 ASP A CA 1
ATOM 654 C C . ASP A 1 84 ? 26.654 -51.054 10.891 1.00 39.22 84 ASP A C 1
ATOM 656 O O . ASP A 1 84 ? 27.243 -50.594 11.863 1.00 39.22 84 ASP A O 1
ATOM 660 N N . THR A 1 85 ? 25.446 -50.620 10.511 1.00 41.44 85 THR A N 1
ATOM 661 C CA . THR A 1 85 ? 24.419 -49.887 11.299 1.00 41.44 85 THR A CA 1
ATOM 662 C C . THR A 1 85 ? 23.812 -50.871 12.339 1.00 41.44 85 THR A C 1
ATOM 664 O O . THR A 1 85 ? 24.129 -52.050 12.219 1.00 41.44 85 THR A O 1
ATOM 667 N N . PRO A 1 86 ? 22.908 -50.539 13.301 1.00 50.22 86 PRO A N 1
ATOM 668 C CA . PRO A 1 86 ? 22.117 -49.314 13.486 1.00 50.22 86 PRO A CA 1
ATOM 669 C C . PRO A 1 86 ? 21.909 -48.849 14.951 1.00 50.22 86 PRO A C 1
ATOM 671 O O . PRO A 1 86 ? 22.028 -49.625 15.893 1.00 50.22 86 PRO A O 1
ATOM 674 N N . GLN A 1 87 ? 21.443 -47.609 15.163 1.00 44.19 87 GLN A N 1
ATOM 675 C CA . GLN A 1 87 ? 20.648 -47.327 16.365 1.00 44.19 87 GLN A CA 1
ATOM 676 C C . GLN A 1 87 ? 19.566 -46.265 16.149 1.00 44.19 87 GLN A C 1
ATOM 678 O O . GLN A 1 87 ? 19.796 -45.061 16.098 1.00 44.19 87 GLN A O 1
ATOM 683 N N . THR A 1 88 ? 18.355 -46.801 16.032 1.00 41.94 88 THR A N 1
ATOM 684 C CA . THR A 1 88 ? 17.046 -46.196 16.236 1.00 41.94 88 THR A CA 1
ATOM 685 C C . THR A 1 88 ? 16.996 -45.365 17.518 1.00 41.94 88 THR A C 1
ATOM 687 O O . THR A 1 88 ? 17.076 -45.906 18.618 1.00 41.94 88 THR A O 1
ATOM 690 N N . GLY A 1 89 ? 16.781 -44.060 17.366 1.00 37.28 89 GLY A N 1
ATOM 691 C CA . GLY A 1 89 ? 16.282 -43.170 18.409 1.00 37.28 89 GLY A CA 1
ATOM 692 C C . GLY A 1 89 ? 14.918 -42.640 17.994 1.00 37.28 89 GLY A C 1
ATOM 693 O O . GLY A 1 89 ? 14.819 -41.625 17.314 1.00 37.28 89 GLY A O 1
ATOM 694 N N . ALA A 1 90 ? 13.864 -43.354 18.379 1.00 50.72 90 ALA A N 1
ATOM 695 C CA . ALA A 1 90 ? 12.525 -42.798 18.425 1.00 50.72 90 ALA A CA 1
ATOM 696 C C . ALA A 1 90 ? 12.468 -41.792 19.580 1.00 50.72 90 ALA A C 1
ATOM 698 O O . ALA A 1 90 ? 12.663 -42.194 20.725 1.00 50.72 90 ALA A O 1
ATOM 699 N N . ASN A 1 91 ? 12.159 -40.521 19.318 1.00 43.88 91 ASN A N 1
ATOM 700 C CA . ASN A 1 91 ? 11.357 -39.765 20.271 1.00 43.88 91 ASN A CA 1
ATOM 701 C C . ASN A 1 91 ? 10.620 -38.584 19.634 1.00 43.88 91 ASN A C 1
ATOM 703 O O . ASN A 1 91 ? 11.219 -37.748 18.971 1.00 43.88 91 ASN A O 1
ATOM 707 N N . ALA A 1 92 ? 9.322 -38.580 19.933 1.00 44.03 92 ALA A N 1
ATOM 708 C CA . ALA A 1 92 ? 8.436 -37.456 20.195 1.00 44.03 92 ALA A CA 1
ATOM 709 C C . ALA A 1 92 ? 8.420 -36.249 19.253 1.00 44.03 92 ALA A C 1
ATOM 711 O O . ALA A 1 92 ? 9.371 -35.489 19.134 1.00 44.03 92 ALA A O 1
ATOM 712 N N . GLY A 1 93 ? 7.205 -35.970 18.778 1.00 39.34 93 GLY A N 1
ATOM 713 C CA . GLY A 1 93 ? 6.802 -34.604 18.481 1.00 39.34 93 GLY A CA 1
ATOM 714 C C . GLY A 1 93 ? 6.222 -34.430 17.096 1.00 39.34 93 GLY A C 1
ATOM 715 O O . GLY A 1 93 ? 6.711 -33.625 16.317 1.00 39.34 93 GLY A O 1
ATOM 716 N N . ARG A 1 94 ? 5.091 -35.089 16.824 1.00 52.62 94 ARG A N 1
ATOM 717 C CA . ARG A 1 94 ? 4.036 -34.402 16.074 1.00 52.62 94 ARG A CA 1
ATOM 718 C C . ARG A 1 94 ? 3.527 -33.260 16.949 1.00 52.62 94 ARG A C 1
ATOM 720 O O . ARG A 1 94 ? 2.494 -33.373 17.596 1.00 52.62 94 ARG A O 1
ATOM 727 N N . SER A 1 95 ? 4.299 -32.193 16.991 1.00 43.19 95 SER A N 1
ATOM 728 C CA . SER A 1 95 ? 3.801 -30.877 17.320 1.00 43.19 95 SER A CA 1
ATOM 729 C C . SER A 1 95 ? 3.989 -30.117 16.033 1.00 43.19 95 SER A C 1
ATOM 731 O O . SER A 1 95 ? 5.114 -29.860 15.615 1.00 43.19 95 SER A O 1
ATOM 733 N N . HIS A 1 96 ? 2.874 -29.872 15.357 1.00 47.28 96 HIS A N 1
ATOM 734 C CA . HIS A 1 96 ? 2.796 -28.874 14.314 1.00 47.28 96 HIS A CA 1
ATOM 735 C C . HIS A 1 96 ? 3.228 -27.551 14.952 1.00 47.28 96 HIS A C 1
ATOM 737 O O . HIS A 1 96 ? 2.426 -26.854 15.564 1.00 47.28 96 HIS A O 1
ATOM 743 N N . SER A 1 97 ? 4.524 -27.260 14.906 1.00 36.94 97 SER A N 1
ATOM 744 C CA . SER A 1 97 ? 5.006 -25.898 15.028 1.00 36.94 97 SER A CA 1
ATOM 745 C C . SER A 1 97 ? 4.403 -25.168 13.831 1.00 36.94 97 SER A C 1
ATOM 747 O O . SER A 1 97 ? 4.568 -25.671 12.715 1.00 36.94 97 SER A O 1
ATOM 749 N N . PRO A 1 98 ? 3.692 -24.045 14.005 1.00 48.03 98 PRO A N 1
ATOM 750 C CA . PRO A 1 98 ? 3.350 -23.184 12.887 1.00 48.03 98 PRO A CA 1
ATOM 751 C C . PRO A 1 98 ? 4.658 -22.551 12.400 1.00 48.03 98 PRO A C 1
ATOM 753 O O . PRO A 1 98 ? 5.018 -21.433 12.747 1.00 48.03 98 PRO A O 1
ATOM 756 N N . THR A 1 99 ? 5.439 -23.332 11.663 1.00 41.03 99 THR A N 1
ATOM 757 C CA . THR A 1 99 ? 6.460 -22.848 10.746 1.00 41.03 99 THR A CA 1
ATOM 758 C C . THR A 1 99 ? 5.730 -22.623 9.435 1.00 41.03 99 THR A C 1
ATOM 760 O O . THR A 1 99 ? 5.902 -23.362 8.473 1.00 41.03 99 THR A O 1
ATOM 763 N N . GLU A 1 100 ? 4.828 -21.651 9.443 1.00 46.16 100 GLU A N 1
ATOM 764 C CA . GLU A 1 100 ? 4.280 -21.092 8.223 1.00 46.16 100 GLU A CA 1
ATOM 765 C C . GLU A 1 100 ? 4.846 -19.688 8.112 1.00 46.16 100 GLU A C 1
ATOM 767 O O . GLU A 1 100 ? 4.651 -18.817 8.959 1.00 46.16 100 GLU A O 1
ATOM 772 N N . SER A 1 101 ? 5.640 -19.518 7.070 1.00 41.56 101 SER A N 1
ATOM 773 C CA . SER A 1 101 ? 5.958 -18.250 6.455 1.00 41.56 101 SER A CA 1
ATOM 774 C C . SER A 1 101 ? 4.653 -17.492 6.172 1.00 41.56 101 SER A C 1
ATOM 776 O O . SER A 1 101 ? 4.125 -17.549 5.071 1.00 41.56 101 SER A O 1
ATOM 778 N N . HIS A 1 102 ? 4.094 -16.775 7.147 1.00 45.41 102 HIS A N 1
ATOM 779 C CA . HIS A 1 102 ? 2.939 -15.897 6.915 1.00 45.41 102 HIS A CA 1
ATOM 780 C C . HIS A 1 102 ? 3.363 -14.579 6.234 1.00 45.41 102 HIS A C 1
ATOM 782 O O . HIS A 1 102 ? 2.795 -13.525 6.498 1.00 45.41 102 HIS A O 1
ATOM 788 N N . SER A 1 103 ? 4.380 -14.607 5.366 1.00 53.78 103 SER A N 1
ATOM 789 C CA . SER A 1 103 ? 4.745 -13.475 4.503 1.00 53.78 103 SER A CA 1
ATOM 790 C C . SER A 1 103 ? 3.777 -13.299 3.327 1.00 53.78 103 SER A C 1
ATOM 792 O O . SER A 1 103 ? 3.722 -12.213 2.754 1.00 53.78 103 SER A O 1
ATOM 794 N N . ASP A 1 104 ? 3.000 -14.339 3.003 1.00 61.69 104 ASP A N 1
ATOM 795 C CA . ASP A 1 104 ? 1.937 -14.316 1.989 1.00 61.69 104 ASP A CA 1
ATOM 796 C C . ASP A 1 104 ? 0.580 -13.861 2.536 1.00 61.69 104 ASP A C 1
ATOM 798 O O . ASP A 1 104 ? -0.333 -13.556 1.768 1.00 61.69 104 ASP A O 1
ATOM 802 N N . GLN A 1 105 ? 0.415 -13.813 3.860 1.00 75.25 105 GLN A N 1
ATOM 803 C CA . GLN A 1 105 ? -0.867 -13.435 4.435 1.00 75.25 105 GLN A CA 1
ATOM 804 C C . GLN A 1 105 ? -0.991 -11.903 4.473 1.00 75.25 105 GLN A C 1
ATOM 806 O O . GLN A 1 105 ? -0.048 -11.223 4.892 1.00 75.25 105 GLN A O 1
ATOM 811 N N . PRO A 1 106 ? -2.126 -11.334 4.026 1.00 84.94 106 PRO A N 1
ATOM 812 C CA . PRO A 1 106 ? -2.379 -9.904 4.135 1.00 84.94 106 PRO A CA 1
ATOM 813 C C . PRO A 1 106 ? -2.143 -9.400 5.568 1.00 84.94 106 PRO A C 1
ATOM 815 O O . PRO A 1 106 ? -2.509 -10.094 6.516 1.00 84.94 106 PRO A O 1
ATOM 818 N N . PRO A 1 107 ? -1.563 -8.199 5.752 1.00 87.81 107 PRO A N 1
ATOM 819 C CA . PRO A 1 107 ? -1.239 -7.668 7.078 1.00 87.81 107 PRO A CA 1
ATOM 820 C C . PRO A 1 107 ? -2.474 -7.231 7.876 1.00 87.81 107 PRO A C 1
ATOM 822 O O . PRO A 1 107 ? -2.326 -6.756 8.995 1.00 87.81 107 PRO A O 1
ATOM 825 N N . VAL A 1 108 ? -3.664 -7.343 7.284 1.00 92.62 108 VAL A N 1
ATOM 826 C CA . VAL A 1 108 ? -4.949 -6.938 7.850 1.00 92.62 108 VAL A CA 1
ATOM 827 C C . VAL A 1 108 ? -5.980 -8.042 7.637 1.00 92.62 108 VAL A C 1
ATOM 829 O O . VAL A 1 108 ? -5.905 -8.795 6.660 1.00 92.62 108 VAL A O 1
ATOM 832 N N . THR A 1 109 ? -6.965 -8.112 8.527 1.00 92.44 109 THR A N 1
ATOM 833 C CA . THR A 1 109 ? -8.064 -9.090 8.483 1.00 92.44 109 THR A CA 1
ATOM 834 C C . THR A 1 109 ? -9.404 -8.409 8.202 1.00 92.44 109 THR A C 1
ATOM 836 O O . THR A 1 109 ? -9.630 -7.270 8.597 1.00 92.44 109 THR A O 1
ATOM 839 N N . GLU A 1 110 ? -10.337 -9.102 7.542 1.00 94.12 110 GLU A N 1
ATOM 840 C CA . GLU A 1 110 ? -11.709 -8.600 7.388 1.00 94.12 110 GLU A CA 1
ATOM 841 C C . GLU A 1 110 ? -12.380 -8.389 8.753 1.00 94.12 110 GLU A C 1
ATOM 843 O O . GLU A 1 110 ? -12.319 -9.244 9.637 1.00 94.12 110 GLU A O 1
ATOM 848 N N . GLY A 1 111 ? -13.030 -7.239 8.923 1.00 93.25 111 GLY A N 1
ATOM 849 C CA . GLY A 1 111 ? -13.660 -6.817 10.172 1.00 93.25 111 GLY A CA 1
ATOM 850 C C . GLY A 1 111 ? -12.708 -6.202 11.200 1.00 93.25 111 GLY A C 1
ATOM 851 O O . GLY A 1 111 ? -13.187 -5.707 12.219 1.00 93.25 111 GLY A O 1
ATOM 852 N N . GLU A 1 112 ? -11.396 -6.202 10.954 1.00 93.38 112 GLU A N 1
ATOM 853 C CA . GLU A 1 112 ? -10.417 -5.527 11.809 1.00 93.38 112 GLU A CA 1
ATOM 854 C C . GLU A 1 112 ? -10.614 -4.009 11.767 1.00 93.38 112 GLU A C 1
ATOM 856 O O . GLU A 1 112 ? -10.891 -3.445 10.707 1.00 93.38 112 GLU A O 1
ATOM 861 N N . THR A 1 113 ? -10.453 -3.350 12.914 1.00 95.06 113 THR A N 1
ATOM 862 C CA . THR A 1 113 ? -10.490 -1.890 13.016 1.00 95.06 113 THR A CA 1
ATOM 863 C C . THR A 1 113 ? -9.101 -1.376 13.375 1.00 95.06 113 THR A C 1
ATOM 865 O O . THR A 1 113 ? -8.551 -1.793 14.395 1.00 95.06 113 THR A O 1
ATOM 868 N N . LEU A 1 114 ? -8.545 -0.469 12.573 1.00 92.75 114 LEU A N 1
ATOM 869 C CA . LEU A 1 114 ? -7.234 0.133 12.821 1.00 92.75 114 LEU A CA 1
ATOM 870 C C . LEU A 1 114 ? -7.185 1.603 12.390 1.00 92.75 114 LEU A C 1
ATOM 872 O O . LEU A 1 114 ? -7.983 2.048 11.569 1.00 92.75 114 LEU A O 1
ATOM 876 N N . GLU A 1 115 ? -6.250 2.360 12.957 1.00 94.62 115 GLU A N 1
ATOM 877 C CA . GLU A 1 115 ? -5.972 3.736 12.540 1.00 94.62 115 GLU A CA 1
ATOM 878 C C . GLU A 1 115 ? -5.001 3.728 11.356 1.00 94.62 115 GLU A C 1
ATOM 880 O O . GLU A 1 115 ? -3.963 3.061 11.397 1.00 94.62 115 GLU A O 1
ATOM 885 N N . VAL A 1 116 ? -5.336 4.461 10.295 1.00 95.06 116 VAL A N 1
ATOM 886 C CA . VAL A 1 116 ? -4.516 4.554 9.077 1.00 95.06 116 VAL A CA 1
ATOM 887 C C . VAL A 1 116 ? -4.312 6.002 8.675 1.00 95.06 116 VAL A C 1
ATOM 889 O O . VAL A 1 116 ? -5.216 6.810 8.824 1.00 95.06 116 VAL A O 1
ATOM 892 N N . GLU A 1 117 ? -3.145 6.330 8.125 1.00 96.06 117 GLU A N 1
ATOM 893 C CA . GLU A 1 117 ? -2.885 7.649 7.546 1.00 96.06 117 GLU A CA 1
ATOM 894 C C . GLU A 1 117 ? -3.209 7.663 6.053 1.00 96.06 117 GLU A C 1
ATOM 896 O O . GLU A 1 117 ? -2.752 6.802 5.296 1.00 96.06 117 GLU A O 1
ATOM 901 N N . ILE A 1 118 ? -3.981 8.660 5.623 1.00 97.19 118 ILE A N 1
ATOM 902 C CA . ILE A 1 118 ? -4.321 8.854 4.215 1.00 97.19 118 ILE A CA 1
ATOM 903 C C . ILE A 1 118 ? -3.193 9.621 3.523 1.00 97.19 118 ILE A C 1
ATOM 905 O O . ILE A 1 118 ? -3.080 10.842 3.645 1.00 97.19 118 ILE A O 1
ATOM 909 N N . GLU A 1 119 ? -2.366 8.909 2.761 1.00 94.44 119 GLU A N 1
ATOM 910 C CA . GLU A 1 119 ? -1.206 9.481 2.067 1.00 94.44 119 GLU A CA 1
ATOM 911 C C . GLU A 1 119 ? -1.592 10.201 0.768 1.00 94.44 119 GLU A C 1
ATOM 913 O O . GLU A 1 119 ? -0.933 11.153 0.347 1.00 94.44 119 GLU A O 1
ATOM 918 N N . SER A 1 120 ? -2.631 9.722 0.079 1.00 93.75 120 SER A N 1
ATOM 919 C CA . SER A 1 120 ? -3.052 10.258 -1.222 1.00 93.75 120 SER A CA 1
ATOM 920 C C . SER A 1 120 ? -4.512 9.928 -1.545 1.00 93.75 120 SER A C 1
ATOM 922 O O . SER A 1 120 ? -5.135 9.142 -0.841 1.00 93.75 120 SER A O 1
ATOM 924 N N . MET A 1 121 ? -5.053 10.522 -2.615 1.00 95.56 121 MET A N 1
ATOM 925 C CA . MET A 1 121 ? -6.389 10.210 -3.144 1.00 95.56 121 MET A CA 1
ATOM 926 C C . MET A 1 121 ? -6.291 9.373 -4.421 1.00 95.56 121 MET A C 1
ATOM 928 O O . MET A 1 121 ? -5.473 9.660 -5.297 1.00 95.56 121 MET A O 1
ATOM 932 N N . GLY A 1 122 ? -7.159 8.376 -4.551 1.00 87.88 122 GLY A N 1
ATOM 933 C CA . GLY A 1 122 ? -7.367 7.590 -5.761 1.00 87.88 122 GLY A CA 1
ATOM 934 C C . GLY A 1 122 ? -8.310 8.265 -6.761 1.00 87.88 122 GLY A C 1
ATOM 935 O O . GLY A 1 122 ? -9.050 9.193 -6.442 1.00 87.88 122 GLY A O 1
ATOM 936 N N . GLU A 1 123 ? -8.334 7.751 -7.993 1.00 86.44 123 GLU A N 1
ATOM 937 C CA . GLU A 1 123 ? -9.121 8.319 -9.105 1.00 86.44 123 GLU A CA 1
ATOM 938 C C . GLU A 1 123 ? -10.640 8.294 -8.874 1.00 86.44 123 GLU A C 1
ATOM 940 O O . GLU A 1 123 ? -11.380 9.065 -9.481 1.00 86.44 123 GLU A O 1
ATOM 945 N N . LYS A 1 124 ? -11.113 7.400 -8.001 1.00 87.38 124 LYS A N 1
ATOM 946 C CA . LYS A 1 124 ? -12.529 7.265 -7.634 1.00 87.38 124 LYS A CA 1
ATOM 947 C C . LYS A 1 124 ? -12.930 8.112 -6.425 1.00 87.38 124 LYS A C 1
ATOM 949 O O . LYS A 1 124 ? -14.100 8.101 -6.059 1.00 87.38 124 LYS A O 1
ATOM 954 N N . GLY A 1 125 ? -11.986 8.853 -5.842 1.00 88.56 125 GLY A N 1
ATOM 955 C CA . GLY A 1 125 ? -12.204 9.633 -4.626 1.00 88.56 125 GLY A CA 1
ATOM 956 C C . GLY A 1 125 ? -11.966 8.860 -3.327 1.00 88.56 125 GLY A C 1
ATOM 957 O O . GLY A 1 125 ? -12.236 9.402 -2.265 1.00 88.56 125 GLY A O 1
ATOM 958 N N . ASP A 1 126 ? -11.451 7.630 -3.390 1.00 94.12 126 ASP A N 1
ATOM 959 C CA . ASP A 1 126 ? -11.033 6.881 -2.200 1.00 94.12 126 ASP A CA 1
ATOM 960 C C . ASP A 1 126 ? -9.694 7.415 -1.667 1.00 94.12 126 ASP A C 1
ATOM 962 O O . ASP A 1 126 ? -8.779 7.687 -2.448 1.00 94.12 126 ASP A O 1
ATOM 966 N N . GLY A 1 127 ? -9.544 7.523 -0.350 1.00 94.75 127 GLY A N 1
ATOM 967 C CA . GLY A 1 127 ? -8.253 7.739 0.294 1.00 94.75 127 GLY A CA 1
ATOM 968 C C . GLY A 1 127 ? -7.380 6.491 0.209 1.00 94.75 127 GLY A C 1
ATOM 969 O O . GLY A 1 127 ? -7.863 5.360 0.265 1.00 94.75 127 GLY A O 1
ATOM 970 N N . LEU A 1 128 ? -6.078 6.692 0.051 1.00 95.62 128 LEU A N 1
ATOM 971 C CA . LEU A 1 128 ? -5.098 5.634 -0.139 1.00 95.62 128 LEU A CA 1
ATOM 972 C C . LEU A 1 128 ? -4.111 5.653 1.026 1.00 95.62 128 LEU A C 1
ATOM 974 O O . LEU A 1 128 ? -3.347 6.606 1.188 1.00 95.62 128 LEU A O 1
ATOM 978 N N . ALA A 1 129 ? -4.149 4.588 1.820 1.00 95.56 129 ALA A N 1
ATOM 979 C CA . ALA A 1 129 ? -3.279 4.367 2.965 1.00 95.56 129 ALA A CA 1
ATOM 980 C C . ALA A 1 129 ? -2.361 3.162 2.733 1.00 95.56 129 ALA A C 1
ATOM 982 O O . ALA A 1 129 ? -2.701 2.233 1.991 1.00 95.56 129 ALA A O 1
ATOM 983 N N . ARG A 1 130 ? -1.202 3.145 3.395 1.00 93.31 130 ARG A N 1
ATOM 984 C CA . ARG A 1 130 ? -0.275 2.006 3.388 1.00 93.31 130 ARG A CA 1
ATOM 985 C C . ARG A 1 130 ? -0.158 1.395 4.769 1.00 93.31 130 ARG A C 1
ATOM 987 O O . ARG A 1 130 ? 0.119 2.080 5.747 1.00 93.31 130 ARG A O 1
ATOM 994 N N . VAL A 1 131 ? -0.303 0.077 4.818 1.00 90.06 131 VAL A N 1
ATOM 995 C CA . VAL A 1 131 ? -0.132 -0.723 6.029 1.00 90.06 131 VAL A CA 1
ATOM 996 C C . VAL A 1 131 ? 0.998 -1.727 5.812 1.00 90.06 131 VAL A C 1
ATOM 998 O O . VAL A 1 131 ? 1.138 -2.330 4.743 1.00 90.06 131 VAL A O 1
ATOM 1001 N N . GLY A 1 132 ? 1.835 -1.909 6.834 1.00 83.94 132 GLY A N 1
ATOM 1002 C CA . GLY A 1 132 ? 2.946 -2.860 6.798 1.00 83.94 132 GLY A CA 1
ATOM 1003 C C . GLY A 1 132 ? 3.931 -2.594 5.641 1.00 83.94 132 GLY A C 1
ATOM 1004 O O . GLY A 1 132 ? 4.245 -1.439 5.358 1.00 83.94 132 GLY A O 1
ATOM 1005 N N . PRO A 1 133 ? 4.437 -3.631 4.946 1.00 78.62 133 PRO A N 1
ATOM 1006 C CA . PRO A 1 133 ? 5.513 -3.510 3.952 1.00 78.62 133 PRO A CA 1
ATOM 1007 C C . PRO A 1 133 ? 5.066 -2.929 2.592 1.00 78.62 133 PRO A C 1
ATOM 1009 O O . PRO A 1 133 ? 5.707 -3.187 1.575 1.00 78.62 133 PRO A O 1
ATOM 1012 N N . GLY A 1 134 ? 3.963 -2.173 2.549 1.00 82.25 134 GLY A N 1
ATOM 1013 C CA . GLY A 1 134 ? 3.431 -1.554 1.327 1.00 82.25 134 GLY A CA 1
ATOM 1014 C C . GLY A 1 134 ? 2.086 -2.106 0.856 1.00 82.25 134 GLY A C 1
ATOM 1015 O O . GLY A 1 134 ? 1.761 -1.978 -0.323 1.00 82.25 134 GLY A O 1
ATOM 1016 N N . TYR A 1 135 ? 1.309 -2.714 1.750 1.00 91.12 135 TYR A N 1
ATOM 1017 C CA . TYR A 1 135 ? -0.039 -3.181 1.449 1.00 91.12 135 TYR A CA 1
ATOM 1018 C C . TYR A 1 135 ? -1.006 -1.993 1.408 1.00 91.12 135 TYR A C 1
ATOM 1020 O O . TYR A 1 135 ? -1.035 -1.187 2.339 1.00 91.12 135 TYR A O 1
ATOM 1028 N N . VAL A 1 136 ? -1.763 -1.855 0.319 1.00 93.06 136 VAL A N 1
ATOM 1029 C CA . VAL A 1 136 ? -2.575 -0.655 0.068 1.00 93.06 136 VAL A CA 1
ATOM 1030 C C . VAL A 1 136 ? -3.990 -0.842 0.603 1.00 93.06 136 VAL A C 1
ATOM 1032 O O . VAL A 1 136 ? -4.656 -1.824 0.281 1.00 93.06 136 VAL A O 1
ATOM 1035 N N . VAL A 1 137 ? -4.470 0.119 1.382 1.00 95.69 137 VAL A N 1
ATOM 1036 C CA . VAL A 1 137 ? -5.843 0.157 1.889 1.00 95.69 137 VAL A CA 1
ATOM 1037 C C . VAL A 1 137 ? -6.570 1.330 1.244 1.00 95.69 137 VAL A C 1
ATOM 1039 O O . VAL A 1 137 ? -6.120 2.472 1.336 1.00 95.69 137 VAL A O 1
ATOM 1042 N N . PHE A 1 138 ? -7.682 1.034 0.577 1.00 96.62 138 PHE A N 1
ATOM 1043 C CA . PHE A 1 138 ? -8.597 2.033 0.034 1.00 96.62 138 PHE A CA 1
ATOM 1044 C C . PHE A 1 138 ? -9.655 2.361 1.081 1.00 96.62 138 PHE A C 1
ATOM 1046 O O . PHE A 1 138 ? -10.351 1.455 1.544 1.00 96.62 138 PHE A O 1
ATOM 1053 N N . VAL A 1 139 ? -9.769 3.635 1.439 1.00 96.06 139 VAL A N 1
ATOM 1054 C CA . VAL A 1 139 ? -10.694 4.125 2.460 1.00 96.06 139 VAL A CA 1
ATOM 1055 C C . VAL A 1 139 ? -11.673 5.100 1.822 1.00 96.06 139 VAL A C 1
ATOM 1057 O O . VAL A 1 139 ? -11.269 6.122 1.272 1.00 96.06 139 VAL A O 1
ATOM 1060 N N . SER A 1 140 ? -12.963 4.792 1.868 1.00 92.50 140 SER A N 1
ATOM 1061 C CA . SER A 1 140 ? -13.990 5.721 1.387 1.00 92.50 140 SER A CA 1
ATOM 1062 C C . SER A 1 140 ? -14.249 6.838 2.411 1.00 92.50 140 SER A C 1
ATOM 1064 O O . SER A 1 140 ? -14.021 6.648 3.604 1.00 92.50 140 SER A O 1
ATOM 1066 N N . ASP A 1 141 ? -14.735 7.992 1.942 1.00 91.19 141 ASP A N 1
ATOM 1067 C CA . ASP A 1 141 ? -15.103 9.156 2.771 1.00 91.19 141 ASP A CA 1
ATOM 1068 C C . ASP A 1 141 ? -13.946 9.766 3.592 1.00 91.19 141 ASP A C 1
ATOM 1070 O O . ASP A 1 141 ? -14.110 10.145 4.752 1.00 91.19 141 ASP A O 1
ATOM 1074 N N . THR A 1 142 ? -12.763 9.887 2.980 1.00 94.88 142 THR A N 1
ATOM 1075 C CA . THR A 1 142 ? -11.567 10.464 3.623 1.00 94.88 142 THR A CA 1
ATOM 1076 C C . THR A 1 142 ? -10.831 11.464 2.741 1.00 94.88 142 THR A C 1
ATOM 1078 O O . THR A 1 142 ? -10.944 11.405 1.520 1.00 94.88 142 THR A O 1
ATOM 1081 N N . ASP A 1 143 ? -10.003 12.309 3.355 1.00 93.00 143 ASP A N 1
ATOM 1082 C CA . ASP A 1 143 ? -9.110 13.262 2.689 1.00 93.00 143 ASP A CA 1
ATOM 1083 C C . ASP A 1 143 ? -7.633 13.018 3.047 1.00 93.00 143 ASP A C 1
ATOM 1085 O O . ASP A 1 143 ? -7.303 12.467 4.099 1.00 93.00 143 ASP A O 1
ATOM 1089 N N . VAL A 1 144 ? -6.723 13.497 2.192 1.00 95.62 144 VAL A N 1
ATOM 1090 C CA . VAL A 1 144 ? -5.266 13.421 2.418 1.00 95.62 144 VAL A CA 1
ATOM 1091 C C . VAL A 1 144 ? -4.863 14.082 3.736 1.00 95.62 144 VAL A C 1
ATOM 1093 O O . VAL A 1 144 ? -5.286 15.197 4.044 1.00 95.62 144 VAL A O 1
ATOM 1096 N N . GLY A 1 145 ? -3.984 13.413 4.481 1.00 94.06 145 GLY A N 1
ATOM 1097 C CA . GLY A 1 145 ? -3.450 13.873 5.763 1.00 94.06 145 GLY A CA 1
ATOM 1098 C C . GLY A 1 145 ? -4.347 13.569 6.964 1.00 94.06 145 GLY A C 1
ATOM 1099 O O . GLY A 1 145 ? -3.983 13.915 8.087 1.00 94.06 145 GLY A O 1
ATOM 1100 N N . GLN A 1 146 ? -5.505 12.935 6.764 1.00 93.44 146 GLN A N 1
ATOM 1101 C CA . GLN A 1 146 ? -6.330 12.441 7.865 1.00 93.44 146 GLN A CA 1
ATOM 1102 C C . GLN A 1 146 ? -5.779 11.123 8.425 1.00 93.44 146 GLN A C 1
ATOM 1104 O O . GLN A 1 146 ? -5.163 10.336 7.705 1.00 93.44 146 GLN A O 1
ATOM 1109 N N . GLN A 1 147 ? -6.047 10.877 9.710 1.00 95.31 147 GLN A N 1
ATOM 1110 C CA . GLN A 1 147 ? -5.745 9.619 10.397 1.00 95.31 147 GLN A CA 1
ATOM 1111 C C . GLN A 1 147 ? -7.021 9.015 11.014 1.00 95.31 147 GLN A C 1
ATOM 1113 O O . GLN A 1 147 ? -7.190 9.059 12.232 1.00 95.31 147 GLN A O 1
ATOM 1118 N N . PRO A 1 148 ? -7.991 8.557 10.199 1.00 95.38 148 PRO A N 1
ATOM 1119 C CA . PRO A 1 148 ? -9.237 8.006 10.716 1.00 95.38 148 PRO A CA 1
ATOM 1120 C C . PRO A 1 148 ? -9.063 6.592 11.283 1.00 95.38 148 PRO A C 1
ATOM 1122 O O . PRO A 1 148 ? -8.219 5.810 10.839 1.00 95.38 148 PRO A O 1
ATOM 1125 N N . LEU A 1 149 ? -9.956 6.240 12.209 1.00 95.94 149 LEU A N 1
ATOM 1126 C CA . LEU A 1 149 ? -10.204 4.861 12.606 1.00 95.94 149 LEU A CA 1
ATOM 1127 C C . LEU A 1 149 ? -11.091 4.192 11.545 1.00 95.94 149 LEU A C 1
ATOM 1129 O O . LEU A 1 149 ? -12.227 4.619 11.315 1.00 95.94 149 LEU A O 1
ATOM 1133 N N . VAL A 1 150 ? -10.583 3.148 10.894 1.00 96.62 150 VAL A N 1
ATOM 1134 C CA . VAL A 1 150 ? -11.264 2.478 9.776 1.00 96.62 150 VAL A CA 1
ATOM 1135 C C . VAL A 1 150 ? -11.498 1.010 10.080 1.00 96.62 150 VAL A C 1
ATOM 1137 O O . VAL A 1 150 ? -10.690 0.379 10.758 1.00 96.62 150 VAL A O 1
ATOM 1140 N N . ARG A 1 151 ? -12.584 0.446 9.549 1.00 96.50 151 ARG A N 1
ATOM 1141 C CA . ARG A 1 151 ? -12.868 -0.992 9.588 1.00 96.50 151 ARG A CA 1
ATOM 1142 C C . ARG A 1 151 ? -12.638 -1.605 8.216 1.00 96.50 151 ARG A C 1
ATOM 1144 O O . ARG A 1 151 ? -13.223 -1.151 7.234 1.00 96.50 151 ARG A O 1
ATOM 1151 N N . ILE A 1 152 ? -11.856 -2.675 8.160 1.00 97.12 152 ILE A N 1
ATOM 1152 C CA . ILE A 1 152 ? -11.606 -3.437 6.938 1.00 97.12 152 ILE A CA 1
ATOM 1153 C C . ILE A 1 152 ? -12.877 -4.188 6.528 1.00 97.12 152 ILE A C 1
ATOM 1155 O O . ILE A 1 152 ? -13.405 -5.000 7.287 1.00 97.12 152 ILE A O 1
ATOM 1159 N N . THR A 1 153 ? -13.372 -3.935 5.322 1.00 95.94 153 THR A N 1
ATOM 1160 C CA . THR A 1 153 ? -14.589 -4.560 4.779 1.00 95.94 153 THR A CA 1
ATOM 1161 C C . THR A 1 153 ? -14.291 -5.708 3.826 1.00 95.94 153 THR A C 1
ATOM 1163 O O . THR A 1 153 ? -15.102 -6.625 3.721 1.00 95.94 153 THR A O 1
ATOM 1166 N N . ALA A 1 154 ? -13.141 -5.681 3.147 1.00 93.56 154 ALA A N 1
ATOM 1167 C CA . ALA A 1 154 ? -12.709 -6.753 2.257 1.00 93.56 154 ALA A CA 1
ATOM 1168 C C . ALA A 1 154 ? -11.183 -6.818 2.161 1.00 93.56 154 ALA A C 1
ATOM 1170 O O . ALA A 1 154 ? -10.525 -5.787 1.988 1.00 93.56 154 ALA A O 1
ATOM 1171 N N . VAL A 1 155 ? -10.631 -8.030 2.189 1.00 95.19 155 VAL A N 1
ATOM 1172 C CA . VAL A 1 155 ? -9.184 -8.279 2.085 1.00 95.19 155 VAL A CA 1
ATOM 1173 C C . VAL A 1 155 ? -8.866 -9.021 0.790 1.00 95.19 155 VAL A C 1
ATOM 1175 O O . VAL A 1 155 ? -9.524 -9.993 0.421 1.00 95.19 155 VAL A O 1
ATOM 1178 N N . ARG A 1 156 ? -7.834 -8.568 0.073 1.00 91.12 156 ARG A N 1
ATOM 1179 C CA . ARG A 1 156 ? -7.284 -9.244 -1.114 1.00 91.12 156 ARG A CA 1
ATOM 1180 C C . ARG A 1 156 ? -5.780 -9.451 -0.962 1.00 91.12 156 ARG A C 1
ATOM 1182 O O . ARG A 1 156 ? -5.172 -9.022 0.008 1.00 91.12 156 ARG A O 1
ATOM 1189 N N . GLU A 1 157 ? -5.158 -10.089 -1.944 1.00 81.56 157 GLU A N 1
ATOM 1190 C CA . GLU A 1 157 ? -3.739 -10.468 -1.883 1.00 81.56 157 GLU A CA 1
ATOM 1191 C C . GLU A 1 157 ? -2.777 -9.275 -1.687 1.00 81.56 157 GLU A C 1
ATOM 1193 O O . GLU A 1 157 ? -1.821 -9.363 -0.923 1.00 81.56 157 GLU A O 1
ATOM 1198 N N . ASN A 1 158 ? -3.058 -8.124 -2.314 1.00 83.62 158 ASN A N 1
ATOM 1199 C CA . ASN A 1 158 ? -2.190 -6.934 -2.258 1.00 83.62 158 ASN A CA 1
ATOM 1200 C C . ASN A 1 158 ? -2.894 -5.652 -1.791 1.00 83.62 158 ASN A C 1
ATOM 1202 O O . ASN A 1 158 ? -2.240 -4.619 -1.631 1.00 83.62 158 ASN A O 1
ATOM 1206 N N . VAL A 1 159 ? -4.218 -5.702 -1.619 1.00 93.00 159 VAL A N 1
ATOM 1207 C CA . VAL A 1 159 ? -5.034 -4.529 -1.294 1.00 93.00 159 VAL A CA 1
ATOM 1208 C C . VAL A 1 159 ? -6.203 -4.885 -0.384 1.00 93.00 159 VAL A C 1
ATOM 1210 O O . VAL A 1 159 ? -6.758 -5.977 -0.511 1.00 93.00 159 VAL A O 1
ATOM 1213 N N . ALA A 1 160 ? -6.638 -3.945 0.447 1.00 95.25 160 ALA A N 1
ATOM 1214 C CA . ALA A 1 160 ? -7.885 -4.041 1.201 1.00 95.25 160 ALA A CA 1
ATOM 1215 C C . ALA A 1 160 ? -8.781 -2.824 0.969 1.00 95.25 160 ALA A C 1
ATOM 1217 O O . ALA A 1 160 ? -8.331 -1.771 0.516 1.00 95.25 160 ALA A O 1
ATOM 1218 N N . PHE A 1 161 ? -10.057 -2.993 1.290 1.00 96.00 161 PHE A N 1
ATOM 1219 C CA . PHE A 1 161 ? -11.059 -1.935 1.303 1.00 96.00 161 PHE A CA 1
ATOM 1220 C C . PHE A 1 161 ? -11.512 -1.712 2.738 1.00 96.00 161 PHE A C 1
ATOM 1222 O O . PHE A 1 161 ? -11.646 -2.674 3.500 1.00 96.00 161 PHE A O 1
ATOM 1229 N N . ALA A 1 162 ? -11.726 -0.456 3.102 1.00 96.81 162 ALA A N 1
ATOM 1230 C CA . ALA A 1 162 ? -12.105 -0.060 4.442 1.00 96.81 162 ALA A CA 1
ATOM 1231 C C . ALA A 1 162 ? -13.068 1.128 4.423 1.00 96.81 162 ALA A C 1
ATOM 1233 O O . ALA A 1 162 ? -13.121 1.904 3.469 1.00 96.81 162 ALA A O 1
ATOM 1234 N N . GLU A 1 163 ? -13.815 1.268 5.509 1.00 95.56 163 GLU A N 1
ATOM 1235 C CA . GLU A 1 163 ? -14.754 2.366 5.732 1.00 95.56 163 GLU A CA 1
ATOM 1236 C C . GLU A 1 163 ? -14.444 3.031 7.074 1.00 95.56 163 GLU A C 1
ATOM 1238 O O . GLU A 1 163 ? -14.045 2.354 8.028 1.00 95.56 163 GLU A O 1
ATOM 1243 N N . VAL A 1 164 ? -14.643 4.346 7.160 1.00 96.62 164 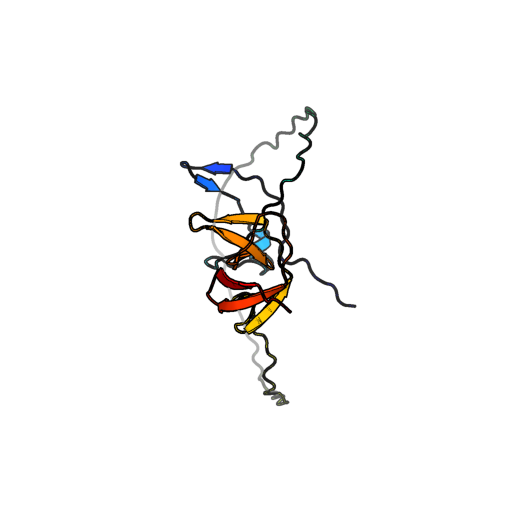VAL A N 1
ATOM 1244 C CA . VAL A 1 164 ? -14.478 5.099 8.410 1.00 96.62 164 VAL A CA 1
ATOM 1245 C C . VAL A 1 164 ? -15.528 4.660 9.430 1.00 96.62 164 VAL A C 1
ATOM 1247 O O . VAL A 1 164 ? -16.712 4.513 9.118 1.00 96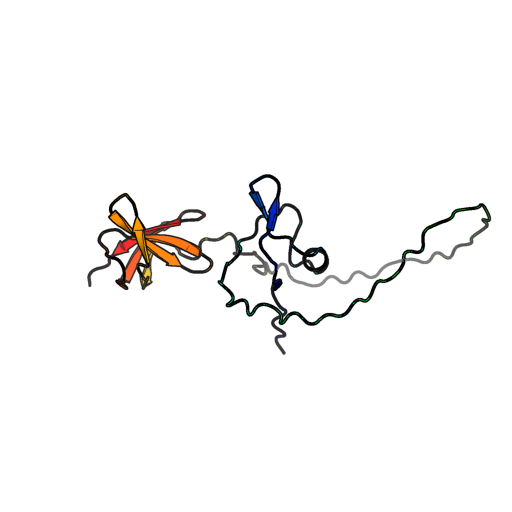.62 164 VAL A O 1
ATOM 1250 N N . VAL A 1 165 ? -15.098 4.459 10.673 1.00 94.81 165 VAL A N 1
ATOM 1251 C CA . VAL A 1 165 ? -15.999 4.206 11.797 1.00 94.81 165 VAL A CA 1
ATOM 1252 C C . VAL A 1 165 ? -16.249 5.527 12.514 1.00 94.81 165 VAL A C 1
ATOM 1254 O O . VAL A 1 165 ? -15.323 6.155 13.017 1.00 94.81 165 VAL A O 1
ATOM 1257 N N . HIS A 1 166 ? -17.510 5.943 12.570 1.00 82.75 166 HIS A N 1
ATOM 1258 C CA . HIS A 1 166 ? -17.944 7.043 13.423 1.00 82.75 166 HIS A CA 1
ATOM 1259 C C . HIS A 1 166 ? -18.396 6.455 14.765 1.00 82.75 166 HIS A C 1
ATOM 1261 O O . HIS A 1 166 ? -19.257 5.572 14.773 1.00 82.75 166 HIS A O 1
ATOM 1267 N N . GLU A 1 167 ? -17.784 6.894 15.868 1.00 65.38 167 GLU A N 1
ATOM 1268 C CA . GLU A 1 167 ? -18.281 6.612 17.227 1.00 65.38 167 GLU A CA 1
ATOM 1269 C C . GLU A 1 167 ? -19.659 7.242 17.486 1.00 65.38 167 GLU A C 1
ATOM 1271 O O . GLU A 1 167 ? -19.931 8.347 16.957 1.00 65.38 167 GLU A O 1
#

InterPro domains:
  IPR002792 TRAM domain [PF01938] (107-165)
  IPR002792 TRAM domain [PS50926] (107-166)
  IPR012340 Nucleic acid-binding, OB-fold [G3DSA:2.40.50.140] (99-165)
  IPR012340 Nucleic acid-binding, OB-fold [SSF50249] (102-165)

pLDDT: mean 70.86, std 22.13, range [32.12, 97.19]

Organism: NCBI:txid1126234

Secondary structure (DSSP, 8-state):
------SS-----EEEETTEEEEPPPHHHHHTTSS-TT------------PPPP-----------------------------------------------TTSS-SS-TT-EEE----EE-TTS-EEEEETTTEEEEEES--TT---EEEEEEE-SSEEEEEEPP-